Protein AF-A0AAJ4K7K8-F1 (afdb_monomer_lite)

Secondary structure (DSSP, 8-state):
--HHHHHHHHTT--HHHHHHHHHHTGGGGGGGHHHHHHHHHHHHHHHHHHHHHHHHHHHHHHHHHHHHHHHHHHHHTTTTTS------HHHHHHHHHHHHHHHT-TTTSSHHHHHHHHHHHHHHHHHHHHHHHHHHHH-SSHHHHHHHHHHHHHHHHHHHHHHTT---

pLDDT: mean 74.61, std 12.9, range [37.56, 94.56]

Foldseek 3Di:
DDPLVVVCVVVVHDSVLSVLCVVPPQVVCPPCSVVVSVVVRVVVVVLVVVLVVVVVVVVVVLVVVLVCCLVCCQVDPQVPPVVHDRDDPVVSVVVSVVVSCVSPPCVVPDVVSQLVSLLVVLVVLQVQLVVLCVQLVVDPDPVSNVSSNVSSVVSNVVSVCSNVVNRD

Radius of gyration: 24.12 Å; chains: 1; bounding box: 63×20×65 Å

Structure (mmCIF, N/CA/C/O backbone):
data_AF-A0AAJ4K7K8-F1
#
_entry.id   AF-A0AAJ4K7K8-F1
#
loop_
_atom_site.group_PDB
_atom_site.id
_atom_site.type_symbol
_atom_site.label_atom_id
_atom_site.label_alt_id
_atom_site.label_comp_id
_atom_site.label_asym_id
_atom_site.label_entity_id
_atom_site.label_seq_id
_atom_site.pdbx_PDB_ins_code
_atom_site.Cartn_x
_atom_site.Cartn_y
_atom_site.Cartn_z
_atom_site.occupancy
_atom_site.B_iso_or_equiv
_atom_site.auth_seq_id
_atom_site.auth_comp_id
_atom_site.auth_asym_id
_atom_site.auth_atom_id
_atom_site.pdbx_PDB_model_num
ATOM 1 N N . MET A 1 1 ? 24.169 -8.322 13.294 1.00 62.44 1 MET A N 1
ATOM 2 C CA . MET A 1 1 ? 23.458 -7.419 12.377 1.00 62.44 1 MET A CA 1
ATOM 3 C C . MET A 1 1 ? 23.794 -7.870 10.975 1.00 62.44 1 MET A C 1
ATOM 5 O O . MET A 1 1 ? 24.979 -8.006 10.681 1.00 62.44 1 MET A O 1
ATOM 9 N N . ASN A 1 2 ? 22.790 -8.240 10.187 1.00 89.12 2 ASN A N 1
ATOM 10 C CA . A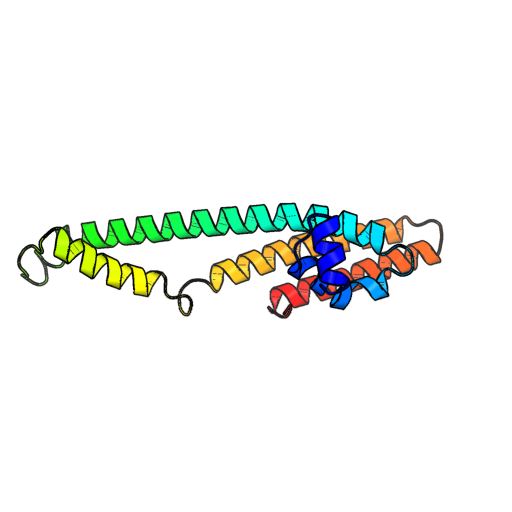SN A 1 2 ? 22.990 -8.644 8.800 1.00 89.12 2 ASN A CA 1
ATOM 11 C C . ASN A 1 2 ? 23.190 -7.403 7.902 1.00 89.12 2 ASN A C 1
ATOM 13 O O . ASN A 1 2 ? 22.979 -6.267 8.328 1.00 89.12 2 ASN A O 1
ATOM 17 N N . GLU A 1 3 ? 23.629 -7.617 6.663 1.00 92.25 3 GLU A N 1
ATOM 18 C CA . GLU A 1 3 ? 23.965 -6.534 5.728 1.00 92.25 3 GLU A CA 1
ATOM 19 C C . GLU A 1 3 ? 22.755 -5.637 5.394 1.00 92.25 3 GLU A C 1
ATOM 21 O O . GLU A 1 3 ? 22.898 -4.420 5.291 1.00 92.25 3 GLU A O 1
ATOM 26 N N . ARG A 1 4 ? 21.544 -6.211 5.323 1.00 94.31 4 ARG A N 1
ATOM 27 C CA . ARG A 1 4 ? 20.289 -5.472 5.095 1.00 94.31 4 ARG A CA 1
ATOM 28 C C . ARG A 1 4 ? 19.893 -4.619 6.304 1.00 94.31 4 ARG A C 1
ATOM 30 O O . ARG A 1 4 ? 19.490 -3.475 6.137 1.00 94.31 4 ARG A O 1
ATOM 37 N N . GLU A 1 5 ? 20.055 -5.136 7.520 1.00 94.44 5 GLU A N 1
ATOM 38 C CA . GLU A 1 5 ? 19.817 -4.411 8.776 1.00 94.44 5 GLU A CA 1
ATOM 39 C C . GLU A 1 5 ? 20.786 -3.238 8.949 1.00 94.44 5 GLU A C 1
ATOM 41 O O . GLU A 1 5 ? 20.386 -2.165 9.400 1.00 94.44 5 GLU A O 1
ATOM 46 N N . GLN A 1 6 ? 22.054 -3.426 8.574 1.00 94.50 6 GLN A N 1
ATOM 47 C CA . GLN A 1 6 ? 23.052 -2.357 8.580 1.00 94.50 6 GLN A CA 1
ATOM 48 C C . GLN A 1 6 ? 22.708 -1.278 7.555 1.00 94.50 6 GLN A C 1
ATOM 50 O O . GLN A 1 6 ? 22.668 -0.103 7.911 1.00 94.50 6 GLN A O 1
ATOM 55 N N . LEU A 1 7 ? 22.357 -1.670 6.328 1.00 94.00 7 LEU A N 1
ATOM 56 C CA . LEU A 1 7 ? 21.920 -0.737 5.294 1.00 94.00 7 LEU A CA 1
ATOM 57 C C . LEU A 1 7 ? 20.688 0.066 5.730 1.00 94.00 7 LEU A C 1
ATOM 59 O O . LEU A 1 7 ? 20.671 1.287 5.578 1.00 94.00 7 LEU A O 1
ATOM 63 N N . ALA A 1 8 ? 19.683 -0.610 6.293 1.00 94.56 8 A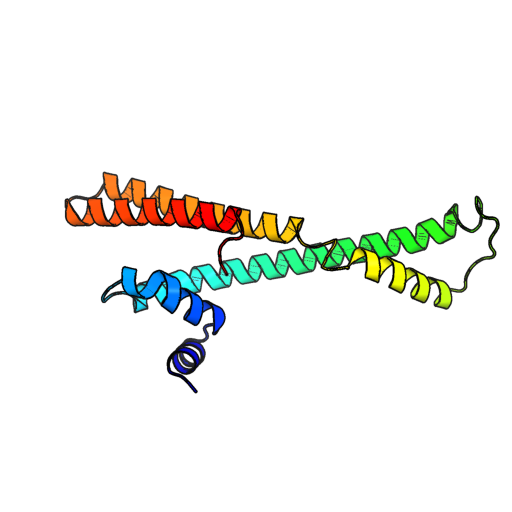LA A N 1
ATOM 64 C CA . ALA A 1 8 ? 18.477 0.023 6.809 1.00 94.56 8 ALA A CA 1
ATOM 65 C C . ALA A 1 8 ? 18.827 1.082 7.861 1.00 94.56 8 ALA A C 1
ATOM 67 O O . ALA A 1 8 ? 18.436 2.243 7.744 1.00 94.56 8 ALA A O 1
ATOM 68 N N . LYS A 1 9 ? 19.650 0.703 8.843 1.00 94.56 9 LYS A N 1
ATOM 69 C CA . LYS A 1 9 ? 20.081 1.595 9.917 1.00 94.56 9 LYS A CA 1
ATOM 70 C C . LYS A 1 9 ? 20.870 2.799 9.401 1.00 94.56 9 LYS A C 1
ATOM 72 O O . LYS A 1 9 ? 20.575 3.922 9.799 1.00 94.56 9 LYS A O 1
ATOM 77 N N . ASP A 1 10 ? 21.844 2.577 8.523 1.00 94.38 10 ASP A N 1
ATOM 78 C CA . ASP A 1 10 ? 22.748 3.629 8.044 1.00 94.38 10 ASP A CA 1
ATOM 79 C C . ASP A 1 10 ? 22.033 4.658 7.164 1.00 94.38 10 ASP A C 1
ATOM 81 O O . ASP A 1 10 ? 22.423 5.823 7.130 1.00 94.38 10 ASP A O 1
ATOM 85 N N . ASN A 1 11 ? 20.960 4.242 6.487 1.00 90.69 11 ASN A N 1
ATOM 86 C CA . ASN A 1 11 ? 20.204 5.094 5.573 1.00 90.69 11 ASN A CA 1
ATOM 87 C C . ASN A 1 11 ? 18.848 5.543 6.142 1.00 90.69 11 ASN A C 1
ATOM 89 O O . ASN A 1 11 ? 18.059 6.164 5.429 1.00 90.69 11 ASN A O 1
ATOM 93 N N . GLY A 1 12 ? 18.563 5.237 7.414 1.00 92.50 12 GLY A N 1
ATOM 94 C CA . GLY A 1 12 ? 17.292 5.571 8.061 1.00 92.50 12 GLY A CA 1
ATOM 95 C C . GLY A 1 12 ? 16.076 4.937 7.379 1.00 92.50 12 GLY A C 1
ATOM 96 O O . GLY A 1 12 ? 15.002 5.533 7.382 1.00 92.50 12 GLY A O 1
ATOM 97 N N . MET A 1 13 ? 16.256 3.769 6.760 1.00 91.75 13 MET A N 1
ATOM 98 C CA . MET A 1 13 ? 15.206 3.010 6.083 1.00 91.75 13 MET A CA 1
ATOM 99 C C . MET A 1 13 ? 14.598 1.965 7.021 1.00 91.75 13 MET A C 1
ATOM 101 O O . MET A 1 13 ? 15.264 1.470 7.933 1.00 91.75 13 MET A O 1
ATOM 105 N N . THR A 1 14 ? 13.342 1.583 6.786 1.00 90.94 14 THR A N 1
ATOM 106 C CA . THR A 1 14 ? 12.747 0.440 7.491 1.00 90.94 14 THR A CA 1
ATOM 107 C C . THR A 1 14 ? 13.310 -0.872 6.950 1.00 90.94 14 THR A C 1
ATOM 109 O O . THR A 1 14 ? 13.611 -1.004 5.760 1.00 90.94 14 THR A O 1
ATOM 112 N N . ILE A 1 15 ? 13.442 -1.874 7.823 1.00 92.50 15 ILE A N 1
ATOM 113 C CA . ILE A 1 15 ? 13.921 -3.202 7.414 1.00 92.50 15 ILE A CA 1
ATOM 114 C C . ILE A 1 15 ? 12.951 -3.886 6.439 1.00 92.50 15 ILE A C 1
ATOM 116 O O . ILE A 1 15 ? 13.390 -4.611 5.551 1.00 92.50 15 ILE A O 1
ATOM 120 N N . GLU A 1 16 ? 11.651 -3.597 6.548 1.00 88.56 16 GLU A N 1
ATOM 121 C CA . GLU A 1 16 ? 10.622 -4.063 5.612 1.00 88.56 16 GLU A CA 1
ATOM 122 C C . GLU A 1 16 ? 10.857 -3.536 4.198 1.00 88.56 16 GLU A C 1
ATOM 124 O O . GLU A 1 16 ? 10.898 -4.325 3.256 1.00 88.56 16 GLU A O 1
ATOM 129 N N . PHE A 1 17 ? 11.093 -2.228 4.044 1.00 87.12 17 PHE A N 1
ATOM 130 C CA . PHE A 1 17 ? 11.398 -1.646 2.739 1.00 87.12 17 PHE A CA 1
ATOM 131 C C . PHE A 1 17 ? 12.666 -2.256 2.135 1.00 87.12 17 PHE A C 1
ATOM 133 O O . PHE A 1 17 ? 12.685 -2.616 0.957 1.00 87.12 17 PHE A O 1
ATOM 140 N N . VAL A 1 18 ? 13.725 -2.396 2.941 1.00 93.56 18 VAL A N 1
ATOM 141 C CA . VAL A 1 18 ? 14.994 -2.962 2.468 1.00 93.56 18 VAL A CA 1
ATOM 142 C C . VAL A 1 18 ? 14.814 -4.414 2.032 1.00 93.56 18 VAL A C 1
ATOM 144 O O . VAL A 1 18 ? 15.287 -4.777 0.957 1.00 93.56 18 VAL A O 1
ATOM 147 N N . ASN A 1 19 ? 14.106 -5.236 2.807 1.00 92.56 19 ASN A N 1
ATOM 148 C CA . ASN A 1 19 ? 13.831 -6.618 2.419 1.00 92.56 19 ASN A CA 1
ATOM 149 C C . ASN A 1 19 ? 13.024 -6.680 1.124 1.00 92.56 19 ASN A C 1
ATOM 151 O O . ASN A 1 19 ? 13.485 -7.281 0.155 1.00 92.56 19 ASN A O 1
ATOM 155 N N . TRP A 1 20 ? 11.900 -5.965 1.062 1.00 90.56 20 TRP A N 1
ATOM 156 C CA . TRP A 1 20 ? 11.061 -5.921 -0.129 1.00 90.56 20 TRP A CA 1
ATOM 157 C C . TRP A 1 20 ? 11.844 -5.486 -1.373 1.00 90.56 20 TRP A C 1
ATOM 159 O O . TRP A 1 20 ? 11.749 -6.134 -2.416 1.00 90.56 20 TRP A O 1
ATOM 169 N N . PHE A 1 21 ? 12.658 -4.428 -1.277 1.00 87.75 21 PHE A N 1
ATOM 170 C CA . PHE A 1 21 ? 13.444 -3.943 -2.410 1.00 87.75 21 PHE A CA 1
ATOM 171 C C . PHE A 1 21 ? 14.453 -4.992 -2.878 1.00 87.75 21 PHE A C 1
ATOM 173 O O . PHE A 1 21 ? 14.593 -5.220 -4.081 1.00 87.75 21 PHE A O 1
ATOM 180 N N . PHE A 1 22 ? 15.164 -5.631 -1.947 1.00 91.94 22 PHE A N 1
ATOM 181 C CA . PHE A 1 22 ? 16.143 -6.656 -2.291 1.00 91.94 22 PHE A CA 1
ATOM 182 C C . PHE A 1 22 ? 15.498 -7.895 -2.910 1.00 91.94 22 PHE A C 1
ATOM 184 O O . PHE A 1 22 ? 16.063 -8.438 -3.854 1.00 91.94 22 PHE A O 1
ATOM 191 N N . ASP A 1 23 ? 14.333 -8.301 -2.414 1.00 89.56 23 ASP A N 1
ATOM 192 C CA . ASP A 1 23 ? 13.668 -9.526 -2.854 1.00 89.56 23 ASP A CA 1
ATOM 193 C C . ASP A 1 23 ? 12.896 -9.326 -4.171 1.00 89.56 23 ASP A C 1
ATOM 195 O O . ASP A 1 23 ? 12.763 -10.266 -4.948 1.00 89.56 23 ASP A O 1
ATOM 199 N N . ASN A 1 24 ? 12.442 -8.099 -4.470 1.00 81.38 24 ASN A N 1
ATOM 200 C CA . ASN A 1 24 ? 11.539 -7.841 -5.601 1.00 81.38 24 ASN A CA 1
ATOM 201 C C . ASN A 1 24 ? 12.089 -6.910 -6.690 1.00 81.38 24 ASN A C 1
ATOM 203 O O . ASN A 1 24 ? 11.573 -6.916 -7.807 1.00 81.38 24 ASN A O 1
ATOM 207 N N . LYS A 1 25 ? 13.063 -6.041 -6.390 1.00 80.31 25 LYS A N 1
ATOM 208 C CA . LYS A 1 25 ? 13.448 -4.939 -7.299 1.00 80.31 25 LYS A CA 1
ATOM 209 C C . LYS A 1 25 ? 14.933 -4.871 -7.608 1.00 80.31 25 LYS A C 1
ATOM 211 O O . LYS A 1 25 ? 15.297 -4.503 -8.725 1.00 80.31 25 LYS A O 1
ATOM 216 N N . LYS A 1 26 ? 15.793 -5.222 -6.653 1.00 86.06 26 LYS A N 1
ATOM 217 C CA . LYS A 1 26 ? 17.237 -4.995 -6.745 1.00 86.06 26 LYS A CA 1
ATOM 218 C C . LYS A 1 26 ? 17.857 -5.594 -8.008 1.00 86.06 26 LYS A C 1
ATOM 220 O O . LYS A 1 26 ? 18.600 -4.893 -8.693 1.00 86.06 26 LYS A O 1
ATOM 225 N N . ASP A 1 27 ? 17.551 -6.849 -8.326 1.00 86.00 27 ASP A N 1
ATOM 226 C CA . ASP A 1 27 ? 18.175 -7.544 -9.459 1.00 86.00 27 ASP A CA 1
ATOM 227 C C . ASP A 1 27 ? 17.741 -6.963 -10.814 1.00 86.00 27 ASP A C 1
ATOM 229 O O . ASP A 1 27 ? 18.539 -6.910 -11.748 1.00 86.00 27 ASP A O 1
ATOM 233 N N . GLY A 1 28 ? 16.526 -6.408 -10.897 1.00 77.94 28 GLY A N 1
ATOM 234 C CA . GLY A 1 28 ? 16.035 -5.698 -12.082 1.00 77.94 28 GLY A CA 1
ATOM 235 C C . GLY A 1 28 ? 16.646 -4.306 -12.281 1.00 77.94 28 GLY A C 1
ATOM 236 O O . GLY A 1 28 ? 16.572 -3.755 -13.375 1.00 77.94 28 GLY A O 1
ATOM 237 N N . CYS A 1 29 ? 17.275 -3.730 -11.252 1.00 74.88 29 CYS A N 1
ATOM 238 C CA . CYS A 1 29 ? 17.856 -2.386 -11.317 1.00 74.88 29 CYS A CA 1
ATOM 239 C C . CYS A 1 29 ? 19.323 -2.367 -11.787 1.00 74.88 29 CYS A C 1
ATOM 241 O O . CYS A 1 29 ? 19.885 -1.293 -12.016 1.00 74.88 29 CYS A O 1
ATOM 243 N N . GLY A 1 30 ? 19.973 -3.531 -11.899 1.00 81.12 30 GLY A N 1
ATOM 244 C CA . GLY A 1 30 ? 21.376 -3.637 -12.299 1.00 81.12 30 GLY A CA 1
ATOM 245 C C . GLY A 1 30 ? 22.317 -2.785 -11.434 1.00 81.12 30 GLY A C 1
ATOM 246 O O . GLY A 1 30 ? 22.136 -2.640 -10.225 1.00 81.12 30 GLY A O 1
ATOM 247 N N . ASN A 1 31 ? 23.332 -2.179 -12.052 1.00 86.75 31 ASN A N 1
ATOM 248 C CA . ASN A 1 31 ? 24.369 -1.425 -11.333 1.00 86.75 31 ASN A CA 1
ATOM 249 C C . ASN A 1 31 ? 23.887 -0.101 -10.715 1.00 86.75 31 ASN A C 1
ATOM 251 O O . ASN A 1 31 ? 24.632 0.503 -9.951 1.00 86.75 31 ASN A O 1
ATOM 255 N N . VAL A 1 32 ? 22.672 0.358 -11.022 1.00 79.94 32 VAL A N 1
ATOM 256 C CA . VAL A 1 32 ? 22.117 1.631 -10.524 1.00 79.94 32 VAL A CA 1
ATOM 257 C C . VAL A 1 32 ? 21.099 1.441 -9.395 1.00 79.94 32 VAL A C 1
ATOM 259 O O . VAL A 1 32 ? 20.396 2.381 -9.020 1.00 79.94 32 VAL A O 1
ATOM 262 N N . TRP A 1 33 ? 21.031 0.237 -8.819 1.00 84.75 33 TRP A N 1
ATOM 263 C CA . TRP A 1 33 ? 20.044 -0.133 -7.802 1.00 84.75 33 TRP A CA 1
ATOM 264 C C . TRP A 1 33 ? 20.026 0.788 -6.577 1.00 84.75 33 TRP A C 1
ATOM 266 O O . TRP A 1 33 ? 18.956 1.026 -6.032 1.00 84.75 33 TRP A O 1
ATOM 276 N N . PHE A 1 34 ? 21.162 1.358 -6.167 1.00 86.06 34 PHE A N 1
ATOM 277 C CA . PHE A 1 34 ? 21.230 2.265 -5.015 1.00 86.06 34 PHE A CA 1
ATOM 278 C C . PHE A 1 34 ? 20.513 3.602 -5.272 1.00 86.06 34 PHE A C 1
ATOM 280 O O . PHE A 1 34 ? 19.845 4.120 -4.380 1.00 86.06 34 PHE A O 1
ATOM 287 N N . MET A 1 35 ?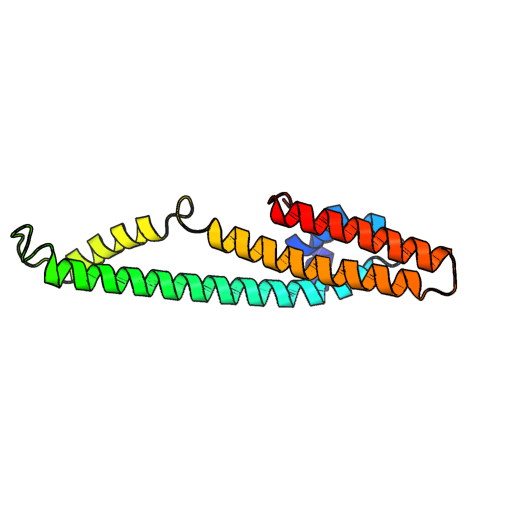 20.589 4.143 -6.496 1.00 79.56 35 MET A N 1
ATOM 288 C CA . MET A 1 35 ? 19.845 5.356 -6.869 1.00 79.56 35 MET A CA 1
ATOM 289 C C . MET A 1 35 ? 18.348 5.068 -6.941 1.00 79.56 35 MET A C 1
ATOM 291 O O . MET A 1 35 ? 17.542 5.866 -6.468 1.00 79.56 35 MET A O 1
ATOM 295 N N . MET A 1 36 ? 17.983 3.907 -7.494 1.00 80.31 36 MET A N 1
ATOM 296 C CA . MET A 1 36 ? 16.587 3.483 -7.558 1.00 80.31 36 MET A CA 1
ATOM 297 C C . MET A 1 36 ? 16.010 3.257 -6.157 1.00 80.31 36 MET A C 1
ATOM 299 O O . MET A 1 36 ? 14.928 3.747 -5.855 1.00 80.31 36 MET A O 1
ATOM 303 N N . MET A 1 37 ? 16.757 2.597 -5.271 1.00 86.19 37 MET A N 1
ATOM 304 C CA . MET A 1 37 ? 16.371 2.408 -3.875 1.00 86.19 37 MET A CA 1
ATOM 305 C C . MET A 1 37 ? 16.119 3.745 -3.176 1.00 86.19 37 MET A C 1
ATOM 307 O O . MET A 1 37 ? 15.087 3.899 -2.531 1.00 86.19 37 MET A O 1
ATOM 311 N N . ALA A 1 38 ? 17.018 4.722 -3.324 1.00 82.38 38 ALA A N 1
ATOM 312 C CA . ALA A 1 38 ? 16.846 6.038 -2.713 1.00 82.38 38 ALA A CA 1
ATOM 313 C C . ALA A 1 38 ? 15.577 6.748 -3.218 1.00 82.38 38 ALA A C 1
ATOM 315 O O . ALA A 1 38 ? 14.805 7.272 -2.419 1.00 82.38 38 ALA A O 1
ATOM 316 N N . ALA A 1 39 ? 15.314 6.714 -4.528 1.00 76.44 39 ALA A N 1
ATOM 317 C CA . ALA A 1 39 ? 14.107 7.305 -5.103 1.00 76.44 39 ALA A CA 1
ATOM 318 C C . ALA A 1 39 ? 12.824 6.607 -4.616 1.00 76.44 39 ALA A C 1
ATOM 320 O O . ALA A 1 39 ? 11.856 7.266 -4.234 1.00 76.44 39 ALA A O 1
ATOM 321 N N . MET A 1 40 ? 12.822 5.272 -4.587 1.00 82.50 40 MET A N 1
ATOM 322 C CA . MET A 1 40 ? 11.681 4.490 -4.106 1.00 82.50 40 MET A CA 1
ATOM 323 C C . MET A 1 40 ? 11.448 4.683 -2.605 1.00 82.50 40 MET A C 1
ATOM 325 O O . MET A 1 40 ? 10.298 4.701 -2.174 1.00 82.50 40 MET A O 1
ATOM 329 N N . TRP A 1 41 ? 12.507 4.896 -1.823 1.00 87.69 41 TRP A N 1
ATOM 330 C CA . TRP A 1 41 ? 12.412 5.200 -0.398 1.00 87.69 41 TRP A CA 1
ATOM 331 C C . TRP A 1 41 ? 11.707 6.535 -0.125 1.00 87.69 41 TRP A C 1
ATOM 333 O O . TRP A 1 41 ? 10.864 6.621 0.767 1.00 87.69 41 TRP A O 1
ATOM 343 N N . GLU A 1 42 ? 11.986 7.576 -0.917 1.00 81.75 42 GLU A N 1
ATOM 344 C CA . GLU A 1 42 ? 11.263 8.851 -0.807 1.00 81.75 42 GLU A CA 1
ATOM 345 C C . GLU A 1 42 ? 9.757 8.675 -1.053 1.00 81.75 42 GLU A C 1
ATOM 347 O O . GLU A 1 42 ? 8.938 9.207 -0.300 1.00 81.75 42 GLU A O 1
ATOM 352 N N . GLY A 1 43 ? 9.384 7.866 -2.051 1.00 74.44 43 GLY A N 1
ATOM 353 C CA . GLY A 1 43 ? 7.987 7.503 -2.301 1.00 74.44 43 GLY A CA 1
ATOM 354 C C . GLY A 1 43 ? 7.369 6.674 -1.169 1.00 74.44 43 GLY A C 1
ATOM 355 O O . GLY A 1 43 ? 6.239 6.941 -0.752 1.00 74.44 43 GLY A O 1
ATOM 356 N N . TRP A 1 44 ? 8.124 5.713 -0.633 1.00 79.88 44 TRP A N 1
ATOM 357 C CA . TRP A 1 44 ? 7.699 4.834 0.457 1.00 79.88 44 TRP A CA 1
ATOM 358 C C . TRP A 1 44 ? 7.305 5.621 1.712 1.00 79.88 44 TRP A C 1
ATOM 360 O O . TRP A 1 44 ? 6.206 5.433 2.231 1.00 79.88 44 TRP A O 1
ATOM 370 N N . LYS A 1 45 ? 8.144 6.572 2.146 1.00 79.19 45 LYS A N 1
ATOM 371 C CA . LYS A 1 45 ? 7.881 7.415 3.329 1.00 79.19 45 LYS A CA 1
ATOM 372 C C . LYS A 1 45 ? 6.575 8.199 3.219 1.00 79.19 45 LYS A C 1
ATOM 374 O O . LYS A 1 45 ? 5.798 8.270 4.171 1.00 79.19 45 LYS A O 1
ATOM 379 N N . VAL A 1 46 ? 6.326 8.806 2.055 1.00 72.44 46 VAL A N 1
ATOM 380 C CA . VAL A 1 46 ? 5.109 9.601 1.824 1.00 72.44 46 VAL A CA 1
ATOM 381 C C . VAL A 1 46 ? 3.869 8.712 1.874 1.00 72.44 46 VAL A C 1
ATOM 383 O O . VAL A 1 46 ? 2.839 9.121 2.414 1.00 72.44 46 VAL A O 1
ATOM 386 N N . GLN A 1 47 ? 3.959 7.500 1.328 1.00 69.44 47 GLN A N 1
ATOM 387 C CA . GLN A 1 47 ? 2.850 6.556 1.338 1.00 69.44 47 GLN A CA 1
ATOM 388 C C . GLN A 1 47 ? 2.565 6.028 2.747 1.00 69.44 47 GLN A C 1
ATOM 390 O O . GLN A 1 47 ? 1.402 5.979 3.146 1.00 69.44 47 GLN A O 1
ATOM 395 N N . GLU A 1 48 ? 3.597 5.680 3.514 1.00 70.56 48 GLU A N 1
ATOM 396 C CA . GLU A 1 48 ? 3.459 5.202 4.893 1.00 70.56 48 GLU A CA 1
ATOM 397 C C . GLU A 1 48 ? 2.799 6.259 5.787 1.00 70.56 48 GLU A C 1
ATOM 399 O O . GLU A 1 48 ? 1.833 5.959 6.488 1.00 70.56 48 GLU A O 1
ATOM 404 N N . ALA A 1 49 ? 3.222 7.523 5.677 1.00 69.19 49 ALA A N 1
ATOM 405 C CA . ALA A 1 49 ? 2.624 8.627 6.426 1.00 69.19 49 ALA A CA 1
ATOM 406 C C . ALA A 1 49 ? 1.125 8.803 6.121 1.00 69.19 49 ALA A C 1
ATOM 408 O O . ALA A 1 49 ? 0.326 9.041 7.027 1.00 69.19 49 ALA A O 1
ATOM 409 N N . LYS A 1 50 ? 0.722 8.648 4.853 1.00 70.06 50 LYS A N 1
ATOM 410 C CA . LYS A 1 50 ? -0.693 8.706 4.452 1.00 70.06 50 LYS A CA 1
ATOM 411 C C . LYS A 1 50 ? -1.488 7.499 4.949 1.00 70.06 50 LYS A C 1
ATOM 413 O O . LYS A 1 50 ? -2.619 7.677 5.393 1.00 70.06 50 LYS A O 1
ATOM 418 N N . CYS A 1 51 ? -0.907 6.297 4.916 1.00 69.00 51 CYS A N 1
ATOM 419 C CA . CYS A 1 51 ? -1.537 5.100 5.479 1.00 69.00 51 CYS A CA 1
ATOM 420 C C . CYS A 1 51 ? -1.753 5.258 6.991 1.00 69.00 51 CYS A C 1
ATOM 422 O O . CYS A 1 51 ? -2.836 4.964 7.487 1.00 69.00 51 CYS A O 1
ATOM 424 N N . ALA A 1 52 ? -0.754 5.783 7.707 1.00 67.50 52 ALA A N 1
ATOM 425 C CA . ALA A 1 52 ? -0.838 6.043 9.140 1.00 67.50 52 ALA A CA 1
ATOM 426 C C . ALA A 1 52 ? -1.905 7.098 9.477 1.00 67.50 52 ALA A C 1
ATOM 428 O O . ALA A 1 52 ? -2.682 6.906 10.411 1.00 67.50 52 ALA A O 1
ATOM 429 N N . ALA A 1 53 ? -1.989 8.182 8.695 1.00 68.56 53 ALA A N 1
ATOM 430 C CA . ALA A 1 53 ? -3.029 9.198 8.858 1.00 68.56 53 ALA A CA 1
ATOM 431 C C . ALA A 1 53 ? -4.435 8.619 8.634 1.00 68.56 53 ALA A C 1
ATOM 433 O O . ALA A 1 53 ? -5.322 8.830 9.458 1.00 68.56 53 ALA A O 1
ATOM 434 N N . LEU A 1 54 ? -4.624 7.826 7.573 1.00 72.81 54 LEU A N 1
ATOM 435 C CA . LEU A 1 54 ? -5.905 7.176 7.293 1.00 72.81 54 LEU A CA 1
ATOM 436 C C . LEU A 1 54 ? -6.287 6.166 8.385 1.00 72.81 54 LEU A C 1
ATOM 438 O O . LEU A 1 54 ? -7.435 6.143 8.821 1.00 72.81 54 LEU A O 1
ATOM 442 N N . ALA A 1 55 ? -5.338 5.359 8.866 1.00 69.75 55 ALA A N 1
ATOM 443 C CA . ALA A 1 55 ? -5.575 4.424 9.964 1.00 69.75 55 ALA A CA 1
ATOM 444 C C . ALA A 1 55 ? -5.990 5.153 11.256 1.00 69.75 55 ALA A C 1
ATOM 446 O O . ALA A 1 55 ? -6.906 4.710 11.953 1.00 69.75 55 ALA A O 1
ATOM 447 N N . ALA A 1 56 ? -5.367 6.300 11.546 1.00 68.50 56 ALA A N 1
ATOM 448 C CA . ALA A 1 56 ? -5.738 7.143 12.678 1.00 68.50 56 ALA A CA 1
ATOM 449 C C . ALA A 1 56 ? -7.156 7.726 12.525 1.00 68.50 56 ALA A C 1
ATOM 451 O O . ALA A 1 56 ? -7.933 7.690 13.480 1.00 68.50 56 ALA A O 1
ATOM 452 N N . GLU A 1 57 ? -7.524 8.209 11.334 1.00 71.50 57 GLU A N 1
ATOM 453 C CA . GLU A 1 57 ? -8.878 8.707 11.054 1.00 71.50 57 GLU A CA 1
ATOM 454 C C . GLU A 1 57 ? -9.936 7.603 11.167 1.00 71.50 57 GLU A C 1
ATOM 456 O O . GLU A 1 57 ? -10.972 7.806 11.803 1.00 71.50 57 GLU A O 1
ATOM 461 N N . VAL A 1 58 ? -9.668 6.411 10.626 1.00 74.38 58 VAL A N 1
ATOM 462 C CA . VAL A 1 58 ? -10.567 5.254 10.746 1.00 74.38 58 VAL A CA 1
ATOM 463 C C . VAL A 1 58 ? -10.779 4.881 12.212 1.00 74.38 58 VAL A C 1
ATOM 465 O O . VAL A 1 58 ? -11.921 4.641 12.612 1.00 74.38 58 VAL A O 1
ATOM 468 N N . GLN A 1 59 ? -9.728 4.898 13.042 1.00 68.44 59 GLN A N 1
ATOM 469 C CA . GLN A 1 59 ? -9.902 4.649 14.473 1.00 68.44 59 GLN A CA 1
ATOM 470 C C . GLN A 1 59 ? -10.654 5.754 15.204 1.00 68.44 59 GLN A C 1
ATOM 472 O O . GLN A 1 59 ? -11.466 5.451 16.080 1.00 68.44 59 GLN A O 1
ATOM 477 N N . ALA A 1 60 ? -10.462 7.016 14.826 1.00 69.62 60 ALA A N 1
ATOM 478 C CA . ALA A 1 60 ? -11.243 8.113 15.383 1.00 69.62 60 ALA A CA 1
ATOM 479 C C . ALA A 1 60 ? -12.743 7.962 15.064 1.00 69.62 60 ALA A C 1
ATOM 481 O O . ALA A 1 60 ? -13.584 8.155 15.945 1.00 69.62 60 ALA A O 1
ATOM 482 N N . VAL A 1 61 ? -13.085 7.564 13.833 1.00 74.06 61 VAL A N 1
ATOM 483 C CA . VAL A 1 61 ? -14.475 7.311 13.418 1.00 74.06 61 VAL A CA 1
ATOM 484 C C . VAL A 1 61 ? -15.068 6.123 14.173 1.00 74.06 61 VAL A C 1
ATOM 486 O O . VAL A 1 61 ? -16.159 6.245 14.727 1.00 74.06 61 VAL A O 1
ATOM 489 N N . ARG A 1 62 ? -14.347 4.998 14.263 1.00 70.88 62 ARG A N 1
ATOM 490 C CA . ARG A 1 62 ? -14.796 3.809 15.012 1.00 70.88 62 ARG A CA 1
ATOM 491 C C . ARG A 1 62 ? -15.052 4.133 16.481 1.00 70.88 62 ARG A C 1
ATOM 493 O O . ARG A 1 62 ? -16.111 3.793 17.008 1.00 70.88 62 ARG A O 1
ATOM 500 N N . TRP A 1 63 ? -14.136 4.866 17.111 1.00 66.25 63 TRP A N 1
ATOM 501 C CA . TRP A 1 63 ? -14.306 5.347 18.479 1.00 66.25 63 TRP A CA 1
ATOM 502 C C . TRP A 1 63 ? -15.568 6.205 18.628 1.00 66.25 63 TRP A C 1
ATOM 504 O O . TRP A 1 63 ? -16.385 5.962 19.516 1.00 66.25 63 TRP A O 1
ATOM 514 N N . ALA A 1 64 ? -15.768 7.182 17.740 1.00 67.88 64 ALA A N 1
ATOM 515 C CA . ALA A 1 64 ? -16.948 8.042 17.765 1.00 67.88 64 ALA A CA 1
ATOM 516 C C . ALA A 1 64 ? -18.256 7.246 17.590 1.00 67.88 64 ALA A C 1
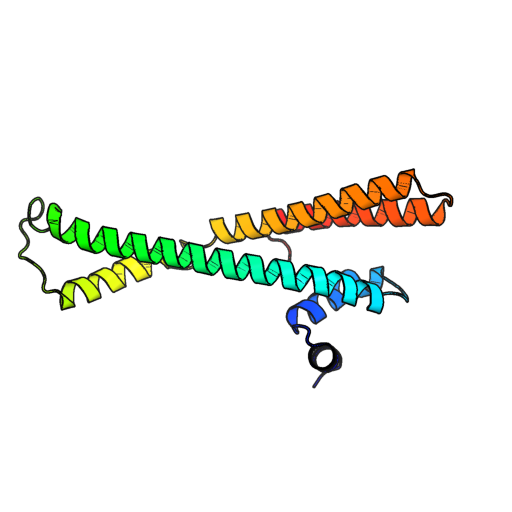ATOM 518 O O . ALA A 1 64 ? -19.224 7.498 18.310 1.00 67.88 64 ALA A O 1
ATOM 519 N N . CYS A 1 65 ? -18.282 6.254 16.696 1.00 67.44 65 CYS A N 1
ATOM 520 C CA . CYS A 1 65 ? -19.426 5.362 16.509 1.00 67.44 65 CYS A CA 1
ATOM 521 C C . CYS A 1 65 ? -19.747 4.552 17.774 1.00 67.44 65 CYS A C 1
ATOM 523 O O . CYS A 1 65 ? -20.910 4.517 18.179 1.00 67.44 65 CYS A O 1
ATOM 525 N N . GLY A 1 66 ? -18.740 3.979 18.443 1.00 66.31 66 GLY A N 1
ATOM 526 C CA . GLY A 1 66 ? -18.931 3.269 19.714 1.00 66.31 66 GLY A CA 1
ATOM 527 C C . GLY A 1 66 ? -19.524 4.168 20.804 1.00 66.31 66 GLY A C 1
ATOM 528 O O . GLY A 1 66 ? -20.451 3.776 21.512 1.00 66.31 66 GLY A O 1
ATOM 529 N N . GLN A 1 67 ? -19.073 5.424 20.881 1.00 65.94 67 GLN A N 1
ATOM 530 C CA . GLN A 1 67 ? -19.614 6.417 21.817 1.00 65.94 67 GLN A CA 1
ATOM 531 C C . GLN A 1 67 ? -21.085 6.765 21.539 1.00 65.94 67 GLN A C 1
ATOM 533 O O . GLN A 1 67 ? -21.878 6.903 22.474 1.00 65.94 67 GLN A O 1
ATOM 538 N N . VAL A 1 68 ? -21.468 6.895 20.264 1.00 65.62 68 VAL A N 1
ATOM 539 C CA . VAL A 1 68 ? -22.864 7.134 19.860 1.00 65.62 68 VAL A CA 1
ATOM 540 C C . VAL A 1 68 ? -23.740 5.925 20.180 1.00 65.62 68 VAL A C 1
ATOM 542 O O . VAL A 1 68 ? -24.826 6.108 20.731 1.00 65.62 68 VAL A O 1
ATOM 545 N N . TYR A 1 69 ? -23.268 4.709 19.892 1.00 65.12 69 TYR A N 1
ATOM 546 C CA . TYR A 1 69 ? -23.992 3.479 20.207 1.00 65.12 69 TYR A CA 1
ATOM 547 C C . TYR A 1 69 ? -24.243 3.352 21.712 1.00 65.12 69 TYR A C 1
ATOM 549 O O . TYR A 1 69 ? -25.394 3.211 22.112 1.00 65.12 69 TYR A O 1
ATOM 557 N N . MET A 1 70 ? -23.214 3.524 22.552 1.00 61.75 70 MET A N 1
ATOM 558 C CA . MET A 1 70 ? -23.374 3.522 24.012 1.00 61.75 70 MET A CA 1
ATOM 559 C C . MET A 1 70 ? -24.430 4.532 24.471 1.00 61.75 70 MET A C 1
ATOM 561 O O . MET A 1 70 ? -25.375 4.179 25.171 1.00 61.75 70 MET A O 1
ATOM 565 N N . LYS A 1 71 ? -24.313 5.799 24.053 1.00 61.19 71 LYS A N 1
ATOM 566 C CA . LYS A 1 71 ? -25.245 6.849 24.490 1.00 61.19 71 LYS A CA 1
ATOM 567 C C . LYS A 1 71 ? -26.674 6.611 23.996 1.00 61.19 71 LYS A C 1
ATOM 569 O O . LYS A 1 71 ? -27.609 6.847 24.757 1.00 61.19 71 LYS A O 1
ATOM 574 N N . GLY A 1 72 ? -26.846 6.148 22.758 1.00 59.34 72 GLY A N 1
ATOM 575 C CA . GLY A 1 72 ? -28.151 5.884 22.147 1.00 59.34 72 GLY A CA 1
ATOM 576 C C . GLY A 1 72 ? -28.842 4.628 22.685 1.00 59.34 72 GLY A C 1
ATOM 577 O O . GLY A 1 72 ? -30.032 4.678 22.995 1.00 59.34 72 GLY A O 1
ATOM 578 N N . TYR A 1 73 ? -28.103 3.529 22.860 1.00 59.00 73 TYR A N 1
ATOM 579 C CA . TYR A 1 73 ? -28.620 2.269 23.411 1.00 59.00 73 TYR A CA 1
ATOM 580 C C . TYR A 1 73 ? -29.131 2.459 24.849 1.00 59.00 73 TYR A C 1
ATOM 582 O O . TYR A 1 73 ? -30.218 1.991 25.196 1.00 59.00 73 TYR A O 1
ATOM 590 N N . ASN A 1 74 ? -28.416 3.267 25.641 1.00 54.94 74 ASN A N 1
ATOM 591 C CA . ASN A 1 74 ? -28.812 3.639 27.002 1.00 54.94 74 ASN A CA 1
ATOM 592 C C . ASN A 1 74 ? -30.025 4.566 27.055 1.00 54.94 74 ASN A C 1
ATOM 594 O O . ASN A 1 74 ? -30.847 4.452 27.962 1.00 54.94 74 ASN A O 1
ATOM 598 N N . HIS A 1 75 ? -30.158 5.486 26.098 1.00 53.81 75 HIS A N 1
ATOM 599 C CA . HIS A 1 75 ? -31.280 6.425 26.091 1.00 53.81 75 HIS A CA 1
ATOM 600 C C . HIS A 1 75 ? -32.589 5.816 25.570 1.00 53.81 75 HIS A C 1
ATOM 602 O O . HIS A 1 75 ? -33.647 6.280 25.983 1.00 53.81 75 HIS A O 1
ATOM 608 N N . GLY A 1 76 ? -32.542 4.829 24.662 1.00 52.44 76 GLY A N 1
ATOM 609 C CA . GLY A 1 76 ? -33.731 4.425 23.895 1.00 52.44 76 GLY A CA 1
ATOM 610 C C . GLY A 1 76 ? -34.067 2.932 23.817 1.00 52.44 76 GLY A C 1
ATOM 611 O O . GLY A 1 76 ? -35.213 2.614 23.501 1.00 52.44 76 GLY A O 1
ATOM 612 N N . HIS A 1 77 ? -33.143 2.003 24.085 1.00 49.53 77 HIS A N 1
ATOM 613 C CA . HIS A 1 77 ? -33.438 0.565 23.947 1.00 49.53 77 HIS A CA 1
ATOM 614 C C . HIS A 1 77 ? -33.698 -0.097 25.305 1.00 49.53 77 HIS A C 1
ATOM 616 O O . HIS A 1 77 ? -34.795 -0.607 25.531 1.00 49.53 77 HIS A O 1
ATOM 622 N N . LEU A 1 78 ? -32.763 0.050 26.253 1.00 53.41 78 LEU A N 1
ATOM 623 C CA . LEU A 1 78 ? -32.887 -0.528 27.598 1.00 53.41 78 LEU A CA 1
ATOM 624 C C . LEU A 1 78 ? -34.105 0.021 28.364 1.00 53.41 78 LEU A C 1
ATOM 626 O O . LEU A 1 78 ? -34.906 -0.753 28.873 1.00 53.41 78 LEU A O 1
ATOM 630 N N . ASN A 1 79 ? -34.299 1.345 28.375 1.00 49.81 79 ASN A N 1
ATOM 631 C CA . ASN A 1 79 ? -35.319 1.996 29.212 1.00 49.81 79 ASN A CA 1
ATOM 632 C C . ASN A 1 79 ? -36.740 2.012 28.614 1.00 49.81 79 ASN A C 1
ATOM 634 O O . ASN A 1 79 ? -37.706 2.242 29.338 1.00 49.81 79 ASN A O 1
ATOM 638 N N . THR A 1 80 ? -36.888 1.811 27.301 1.00 57.41 80 THR A N 1
ATOM 639 C CA . THR A 1 80 ? -38.183 1.970 26.606 1.00 57.41 80 THR A CA 1
ATOM 640 C C . THR A 1 80 ? -38.675 0.712 25.907 1.00 57.41 80 THR A C 1
ATOM 642 O O . THR A 1 80 ? -39.886 0.528 25.823 1.00 57.41 80 THR A O 1
ATOM 645 N N . VAL A 1 81 ? -37.777 -0.143 25.407 1.00 54.09 81 VAL A N 1
ATOM 646 C CA . VAL A 1 81 ? -38.152 -1.366 24.678 1.00 54.09 81 VAL A CA 1
ATOM 647 C C . VAL A 1 81 ? -38.003 -2.598 25.569 1.00 54.09 81 VAL A C 1
ATOM 649 O O . VAL A 1 81 ? -38.946 -3.380 25.661 1.00 54.09 81 VAL A O 1
ATOM 652 N N . ASP A 1 82 ? -36.881 -2.723 26.282 1.00 58.16 82 ASP A N 1
ATOM 653 C CA . ASP A 1 82 ? -36.584 -3.917 27.091 1.00 58.16 82 ASP A CA 1
ATOM 654 C C . ASP A 1 82 ? -36.993 -3.786 28.570 1.00 58.16 82 ASP A C 1
ATOM 656 O O . ASP A 1 82 ? -37.023 -4.780 29.294 1.00 58.16 82 ASP A O 1
ATOM 660 N N . GLY A 1 83 ? -37.333 -2.574 29.029 1.00 62.28 83 GLY A N 1
ATOM 661 C CA . GLY A 1 83 ? -37.762 -2.311 30.409 1.00 62.28 83 GLY A CA 1
ATOM 662 C C . GLY A 1 83 ? -36.679 -2.588 31.458 1.00 62.28 83 GLY A C 1
ATOM 663 O O . GLY A 1 83 ? -36.997 -2.926 32.596 1.00 62.28 83 GLY A O 1
ATOM 664 N N . LEU A 1 84 ? -35.412 -2.492 31.062 1.00 60.06 84 LEU A N 1
ATOM 665 C CA . LEU A 1 84 ? -34.255 -2.709 31.917 1.00 60.06 84 LEU A CA 1
ATOM 666 C C . LEU A 1 84 ? -33.881 -1.413 32.639 1.00 60.06 84 LEU A C 1
ATOM 668 O O . LEU A 1 84 ? -33.886 -0.338 32.040 1.00 60.06 84 LEU A O 1
ATOM 672 N N . ASP A 1 85 ? -33.539 -1.539 33.921 1.00 62.47 85 ASP A N 1
ATOM 673 C CA . ASP A 1 85 ? -33.123 -0.414 34.755 1.00 62.47 85 ASP A CA 1
ATOM 674 C C . ASP A 1 85 ? -31.856 0.266 34.213 1.00 62.47 85 ASP A C 1
ATOM 676 O O . ASP A 1 85 ? -31.011 -0.347 33.551 1.00 62.47 85 ASP A O 1
ATOM 680 N N . TYR A 1 86 ? -31.715 1.556 34.527 1.00 61.03 86 TYR A N 1
ATOM 681 C CA . TYR A 1 86 ? -30.583 2.372 34.102 1.00 61.03 86 TYR A CA 1
ATOM 682 C C . TYR A 1 86 ? -29.261 1.762 34.592 1.00 61.03 86 TYR A C 1
ATOM 684 O O . TYR A 1 86 ? -28.992 1.719 35.793 1.00 61.03 86 TYR A O 1
ATOM 692 N N . ALA A 1 87 ? -28.420 1.315 33.660 1.00 63.00 87 ALA A N 1
ATOM 693 C CA . ALA A 1 87 ? -27.083 0.834 33.983 1.00 63.00 87 ALA A CA 1
ATOM 694 C C . ALA A 1 87 ? -26.196 1.995 34.463 1.00 63.00 87 ALA A C 1
ATOM 696 O O . ALA A 1 87 ? -26.273 3.118 33.956 1.00 63.00 87 ALA A O 1
ATOM 697 N N . SER A 1 88 ? -25.350 1.731 35.459 1.00 70.12 88 SER A N 1
ATOM 698 C CA . SER A 1 88 ? -24.422 2.741 35.983 1.00 70.12 88 SER A CA 1
ATOM 699 C C . SER A 1 88 ? -23.391 3.163 34.927 1.00 70.12 88 SER A C 1
ATOM 701 O O . SER A 1 88 ? -23.071 2.388 34.030 1.00 70.12 88 SER A O 1
ATOM 703 N N . GLU A 1 89 ? -22.817 4.369 35.039 1.00 65.31 89 GLU A N 1
ATOM 704 C CA . GLU A 1 89 ? -21.762 4.848 34.119 1.00 65.31 89 GLU A CA 1
ATOM 705 C C . GLU A 1 89 ? -20.624 3.827 33.941 1.00 65.31 89 GLU A C 1
ATOM 707 O O . GLU A 1 89 ? -20.140 3.633 32.830 1.00 65.31 89 GLU A O 1
ATOM 712 N N . THR A 1 90 ? -20.249 3.126 35.013 1.00 70.25 90 THR A N 1
ATOM 713 C CA . THR A 1 90 ? -19.215 2.084 35.003 1.00 70.25 90 THR A CA 1
ATOM 714 C C . THR A 1 90 ? -19.626 0.856 34.184 1.00 70.25 90 THR A C 1
ATOM 716 O O . THR A 1 90 ? -18.867 0.419 33.325 1.00 70.25 90 THR A O 1
ATOM 719 N N . GLU A 1 91 ? -20.842 0.336 34.383 1.00 67.62 91 GLU A N 1
ATOM 720 C CA . GLU A 1 91 ? -21.377 -0.799 33.605 1.00 67.62 91 GLU A CA 1
ATOM 721 C C . GLU A 1 91 ? -21.515 -0.463 32.117 1.00 67.62 91 GLU A C 1
ATOM 723 O O . GLU A 1 91 ? -21.354 -1.317 31.246 1.00 67.62 91 GLU A O 1
ATOM 728 N N . LEU A 1 92 ? -21.817 0.798 31.813 1.00 63.66 92 LEU A N 1
ATOM 729 C CA . LEU A 1 92 ? -21.940 1.283 30.444 1.00 63.66 92 LEU A CA 1
ATOM 730 C C . LEU A 1 92 ? -20.595 1.390 29.741 1.00 63.66 92 LEU A C 1
ATOM 732 O O . LEU A 1 92 ? -20.517 1.119 28.546 1.00 63.66 92 LEU A O 1
ATOM 736 N N . VAL A 1 93 ? -19.544 1.745 30.478 1.00 64.75 93 VAL A N 1
ATOM 737 C CA . VAL A 1 93 ? -18.170 1.713 29.976 1.00 64.75 93 VAL A CA 1
ATOM 738 C C . VAL A 1 93 ? -17.713 0.273 29.730 1.00 64.75 93 VAL A C 1
ATOM 740 O O . VAL A 1 93 ? -17.091 0.025 28.702 1.00 64.75 93 VAL A O 1
ATOM 743 N N . GLU A 1 94 ? -18.056 -0.682 30.600 1.00 67.00 94 GLU A N 1
ATOM 744 C CA . GLU A 1 94 ? -17.718 -2.104 30.408 1.00 67.00 94 GLU A CA 1
ATOM 745 C C . GLU A 1 94 ? -18.443 -2.713 29.197 1.00 67.00 94 GLU A C 1
ATOM 747 O O . GLU A 1 94 ? -17.790 -3.224 28.288 1.00 67.00 94 GLU A O 1
ATOM 752 N N . ARG A 1 95 ? -19.773 -2.567 29.107 1.00 64.38 95 ARG A N 1
ATOM 753 C CA . ARG A 1 95 ? -20.559 -3.038 27.946 1.00 64.38 95 ARG A CA 1
ATOM 754 C C . ARG A 1 95 ? -20.190 -2.314 26.655 1.00 64.38 95 ARG A C 1
ATOM 756 O O . ARG A 1 95 ? -20.190 -2.892 25.571 1.00 64.38 95 ARG A O 1
ATOM 763 N N . GLY A 1 96 ? -19.874 -1.030 26.769 1.00 61.62 96 GLY A N 1
ATOM 764 C CA . GLY A 1 96 ? -19.322 -0.231 25.690 1.00 61.62 96 GLY A CA 1
ATOM 765 C C . GLY A 1 96 ? -17.977 -0.737 25.198 1.00 61.62 96 GLY A C 1
ATOM 766 O O . GLY A 1 96 ? -17.741 -0.754 23.995 1.00 61.62 96 GLY A O 1
ATOM 767 N N . GLY A 1 97 ? -17.121 -1.174 26.122 1.00 62.97 97 GLY A N 1
ATOM 768 C CA . GLY A 1 97 ? -15.845 -1.814 25.833 1.00 62.97 97 GLY A CA 1
ATOM 769 C C . GLY A 1 97 ? -16.009 -3.127 25.072 1.00 62.97 97 GLY A C 1
ATOM 770 O O . GLY A 1 97 ? -15.287 -3.336 24.104 1.00 62.97 97 GLY A O 1
ATOM 771 N N . GLU A 1 98 ? -16.985 -3.962 25.438 1.00 62.72 98 GLU A N 1
ATOM 772 C CA . GLU A 1 98 ? -17.307 -5.206 24.716 1.00 62.72 98 GLU A CA 1
ATOM 773 C C . GLU A 1 98 ? -17.839 -4.935 23.299 1.00 62.72 98 GLU A C 1
ATOM 775 O O . GLU A 1 98 ? -17.328 -5.491 22.331 1.00 62.72 98 GLU A O 1
ATOM 780 N N . ALA A 1 99 ? -18.793 -4.010 23.141 1.00 61.88 99 ALA A N 1
ATOM 781 C CA . ALA A 1 99 ? -19.303 -3.629 21.821 1.00 61.88 99 ALA A CA 1
ATOM 782 C C . ALA A 1 99 ? -18.222 -2.978 20.940 1.00 61.88 99 ALA A C 1
ATOM 784 O O . ALA A 1 99 ? -18.210 -3.169 19.726 1.00 61.88 99 ALA A O 1
ATOM 785 N N . LEU A 1 100 ? -17.309 -2.208 21.541 1.00 61.66 100 LEU A N 1
ATOM 786 C CA . LEU A 1 100 ? -16.156 -1.633 20.854 1.00 61.66 100 LEU A CA 1
ATOM 787 C C . LEU A 1 100 ? -15.140 -2.717 20.470 1.00 61.66 100 LEU A C 1
ATOM 789 O O . LEU A 1 100 ? -14.564 -2.618 19.391 1.00 61.66 100 LEU A O 1
ATOM 793 N N . ALA A 1 101 ? -14.932 -3.740 21.303 1.00 62.16 101 ALA A N 1
ATOM 794 C CA . ALA A 1 101 ? -14.077 -4.883 20.990 1.00 62.16 101 ALA A CA 1
ATOM 795 C C . ALA A 1 101 ? -14.600 -5.649 19.764 1.00 62.16 101 ALA A C 1
ATOM 797 O O . ALA A 1 101 ? -13.838 -5.845 18.823 1.00 62.16 101 ALA A O 1
ATOM 798 N N . ASP A 1 102 ? -15.903 -5.944 19.697 1.00 60.53 102 ASP A N 1
ATOM 799 C CA . ASP A 1 102 ? -16.536 -6.540 18.506 1.00 60.53 102 ASP A CA 1
ATOM 800 C C . ASP A 1 102 ? -16.448 -5.615 17.277 1.00 60.53 102 ASP A C 1
ATOM 802 O O . ASP A 1 102 ? -16.173 -6.056 16.162 1.00 60.53 102 ASP A O 1
ATOM 806 N N . PHE A 1 103 ? -16.624 -4.300 17.460 1.00 53.69 103 PHE A N 1
ATOM 807 C CA . PHE A 1 103 ? -16.501 -3.316 16.374 1.00 53.69 103 PHE A CA 1
ATOM 808 C C . PHE A 1 103 ? -15.069 -3.062 15.912 1.00 53.69 103 PHE A C 1
ATOM 810 O O . PHE A 1 103 ? -14.888 -2.430 14.871 1.00 53.69 103 PHE A O 1
ATOM 817 N N . THR A 1 104 ? -14.069 -3.468 16.691 1.00 55.75 104 THR A N 1
ATOM 818 C CA . THR A 1 104 ? -12.638 -3.323 16.388 1.00 55.75 104 THR A CA 1
ATOM 819 C C . THR A 1 104 ? -11.973 -4.662 16.095 1.00 55.75 104 THR A C 1
ATOM 821 O O . THR A 1 104 ? -10.766 -4.673 15.853 1.00 55.75 104 THR A O 1
ATOM 824 N N . ASP A 1 105 ? -12.756 -5.749 16.060 1.00 60.59 105 ASP A N 1
ATOM 825 C CA . ASP A 1 105 ? -12.305 -7.083 15.690 1.00 60.59 105 ASP A CA 1
ATOM 826 C C . ASP A 1 105 ? -11.594 -7.024 14.326 1.00 60.59 105 ASP A C 1
ATOM 828 O O . ASP A 1 105 ? -12.235 -6.709 13.312 1.00 60.59 105 ASP A O 1
ATOM 832 N N . PRO A 1 106 ? -10.277 -7.298 14.279 1.00 53.28 106 PRO A N 1
ATOM 833 C CA . PRO A 1 106 ? -9.504 -7.304 13.044 1.00 53.28 106 PRO A CA 1
ATOM 834 C C . PRO A 1 106 ? -10.083 -8.243 11.980 1.00 53.28 106 PRO A C 1
ATOM 836 O O . PRO A 1 106 ? -9.952 -7.954 10.790 1.00 53.28 106 PRO A O 1
ATOM 839 N N . ASP A 1 107 ? -10.766 -9.316 12.395 1.00 53.03 107 ASP A N 1
ATOM 840 C CA . ASP A 1 107 ? -11.343 -10.319 11.496 1.00 53.03 107 ASP A CA 1
ATOM 841 C C . ASP A 1 107 ? -12.638 -9.828 10.814 1.00 53.03 107 ASP A C 1
ATOM 843 O O . ASP A 1 107 ? -13.018 -10.338 9.757 1.00 53.03 107 ASP A O 1
ATOM 847 N N . HIS A 1 108 ? -13.288 -8.787 11.353 1.00 50.19 108 HIS A N 1
ATOM 848 C CA . HIS A 1 108 ? -14.513 -8.191 10.799 1.00 50.19 108 HIS A CA 1
ATOM 849 C C . HIS A 1 108 ? -14.330 -6.751 10.300 1.00 50.19 108 HIS A C 1
ATOM 851 O O . HIS A 1 108 ? -15.086 -6.292 9.436 1.00 50.19 108 HIS A O 1
ATOM 857 N N . CYS A 1 109 ? -13.340 -6.012 10.809 1.00 48.97 109 CYS A N 1
ATOM 858 C CA . CYS A 1 109 ? -13.180 -4.588 10.543 1.00 48.97 109 CYS A CA 1
ATOM 859 C C . CYS A 1 109 ? -11.715 -4.224 10.186 1.00 48.97 109 CYS A C 1
ATOM 861 O O . CYS A 1 109 ? -10.865 -3.846 10.987 1.00 48.97 109 CYS A O 1
ATOM 863 N N . GLY A 1 110 ? -11.406 -4.229 8.890 1.00 52.03 110 GLY A N 1
ATOM 864 C CA . GLY A 1 110 ? -10.061 -3.875 8.399 1.00 52.03 110 GLY A CA 1
ATOM 865 C C . GLY A 1 110 ? -9.890 -4.130 6.910 1.00 52.03 110 GLY A C 1
ATOM 866 O O . GLY A 1 110 ? -9.369 -3.281 6.195 1.00 52.03 110 GLY A O 1
ATOM 867 N N . VAL A 1 111 ? -10.522 -5.199 6.420 1.00 58.91 111 VAL A N 1
ATOM 868 C CA . VAL A 1 111 ? -10.526 -5.616 5.008 1.00 58.91 111 VAL A CA 1
ATOM 869 C C . VAL A 1 111 ? -10.860 -4.506 4.006 1.00 58.91 111 VAL A C 1
ATOM 871 O O . VAL A 1 111 ? -10.242 -4.435 2.949 1.00 58.91 111 VAL A O 1
ATOM 874 N N . ALA A 1 112 ? -11.797 -3.603 4.319 1.00 63.34 112 ALA A N 1
ATOM 875 C CA . ALA A 1 112 ? -12.136 -2.497 3.420 1.00 63.34 112 ALA A CA 1
ATOM 876 C C . ALA A 1 112 ? -11.048 -1.411 3.380 1.00 63.34 112 ALA A C 1
ATOM 878 O O . ALA A 1 112 ? -10.756 -0.876 2.314 1.00 63.34 112 ALA A O 1
ATOM 879 N N . ALA A 1 113 ? -10.437 -1.093 4.524 1.00 66.94 113 ALA A N 1
ATOM 880 C CA . ALA A 1 113 ? -9.358 -0.113 4.591 1.00 66.94 113 ALA A CA 1
ATOM 881 C C . ALA A 1 113 ? -8.090 -0.655 3.919 1.00 66.94 113 ALA A C 1
ATOM 883 O O . ALA A 1 113 ? -7.461 0.063 3.146 1.00 66.94 113 ALA A O 1
ATOM 884 N N . ASP A 1 114 ? -7.774 -1.931 4.132 1.00 68.69 114 ASP A N 1
ATOM 885 C CA . ASP A 1 114 ? -6.640 -2.596 3.492 1.00 68.69 114 ASP A CA 1
ATOM 886 C C . ASP A 1 114 ? -6.825 -2.694 1.976 1.00 68.69 114 ASP A C 1
ATOM 888 O O . ASP A 1 114 ? -5.902 -2.381 1.225 1.00 68.69 114 ASP A O 1
ATOM 892 N N . ALA A 1 115 ? -8.036 -3.019 1.507 1.00 67.69 115 ALA A N 1
ATOM 893 C CA . ALA A 1 115 ? -8.365 -2.994 0.083 1.00 67.69 115 ALA A CA 1
ATOM 894 C C . ALA A 1 115 ? -8.245 -1.582 -0.517 1.00 67.69 115 ALA A C 1
ATOM 896 O O . ALA A 1 115 ? -7.715 -1.421 -1.615 1.00 67.69 115 ALA A O 1
ATOM 897 N N . ILE A 1 116 ? -8.681 -0.543 0.207 1.00 72.56 116 ILE A N 1
ATOM 898 C CA . ILE A 1 116 ? -8.522 0.856 -0.221 1.00 72.56 116 ILE A CA 1
ATOM 899 C C . ILE A 1 116 ? -7.040 1.234 -0.289 1.00 72.56 116 ILE A C 1
ATOM 901 O O . ILE A 1 116 ? -6.606 1.844 -1.262 1.00 72.56 116 ILE A O 1
ATOM 905 N N . LEU A 1 117 ? -6.242 0.868 0.714 1.00 74.94 117 LEU A N 1
ATOM 906 C CA . LEU A 1 117 ? -4.807 1.142 0.723 1.00 74.94 117 LEU A CA 1
ATOM 907 C C . LEU A 1 117 ? -4.082 0.403 -0.403 1.00 74.94 117 LEU A C 1
ATOM 909 O O . LEU A 1 117 ? -3.210 0.987 -1.050 1.00 74.94 117 LEU A O 1
ATOM 913 N N . ALA A 1 118 ? -4.454 -0.848 -0.665 1.00 75.00 118 ALA A N 1
ATOM 914 C CA . ALA A 1 118 ? -3.953 -1.629 -1.785 1.00 75.00 118 ALA A CA 1
ATOM 915 C C . ALA A 1 118 ? -4.289 -0.971 -3.132 1.00 75.00 118 ALA A C 1
ATOM 917 O O . ALA A 1 118 ? -3.409 -0.831 -3.980 1.00 75.00 118 ALA A O 1
ATOM 918 N N . GLU A 1 119 ? -5.518 -0.478 -3.298 1.00 78.25 119 GLU A N 1
ATOM 919 C CA . GLU A 1 119 ? -5.943 0.247 -4.497 1.00 78.25 119 GLU A CA 1
ATOM 920 C C . GLU A 1 119 ? -5.206 1.585 -4.658 1.00 78.25 119 GLU A C 1
ATOM 922 O O . GLU A 1 119 ? -4.722 1.889 -5.744 1.00 78.25 119 GLU A O 1
ATOM 927 N N . VAL A 1 120 ? -5.025 2.367 -3.589 1.00 79.00 120 VAL A N 1
ATOM 928 C CA . VAL A 1 120 ? -4.251 3.623 -3.643 1.00 79.00 120 VAL A CA 1
ATOM 929 C C . VAL A 1 120 ? -2.797 3.355 -4.043 1.00 79.00 120 VAL A C 1
ATOM 931 O O . VAL A 1 120 ? -2.224 4.101 -4.840 1.00 79.00 120 VAL A O 1
ATOM 934 N N . ARG A 1 121 ? -2.188 2.281 -3.521 1.00 80.00 121 ARG A N 1
ATOM 935 C CA . ARG A 1 121 ? -0.840 1.857 -3.930 1.00 80.00 121 ARG A CA 1
ATOM 936 C C . ARG A 1 121 ? -0.825 1.464 -5.408 1.00 80.00 121 ARG A C 1
ATOM 938 O O . ARG A 1 121 ? 0.055 1.925 -6.130 1.00 80.00 121 ARG A O 1
ATOM 945 N N . ALA A 1 122 ? -1.807 0.684 -5.863 1.00 77.12 122 ALA A N 1
ATOM 946 C CA . ALA A 1 122 ? -1.933 0.288 -7.263 1.00 77.12 122 ALA A CA 1
ATOM 947 C C . ALA A 1 122 ? -2.069 1.504 -8.195 1.00 77.12 122 ALA A C 1
ATOM 949 O O . ALA A 1 122 ? -1.361 1.581 -9.192 1.00 77.12 122 ALA A O 1
ATOM 950 N N . GLN A 1 123 ? -2.868 2.508 -7.826 1.00 78.38 123 GLN A N 1
ATOM 951 C CA . GLN A 1 123 ? -3.010 3.752 -8.594 1.00 78.38 123 GLN A CA 1
ATOM 952 C C . GLN A 1 123 ? -1.694 4.528 -8.711 1.00 78.38 123 GLN A C 1
ATOM 954 O O . GLN A 1 123 ? -1.368 5.043 -9.780 1.00 78.38 123 GLN A O 1
ATOM 959 N N . GLY A 1 124 ? -0.904 4.598 -7.635 1.00 78.38 124 GLY A N 1
ATOM 960 C CA . GLY A 1 124 ? 0.427 5.208 -7.685 1.00 78.38 124 GLY A CA 1
ATOM 961 C C . GLY A 1 124 ? 1.368 4.487 -8.657 1.00 78.38 124 GLY A C 1
ATOM 962 O O . GLY A 1 124 ? 2.125 5.132 -9.385 1.00 78.38 124 GLY A O 1
ATOM 963 N N . VAL A 1 125 ? 1.286 3.155 -8.713 1.00 79.56 125 VAL A N 1
ATOM 964 C CA . VAL A 1 125 ? 2.055 2.333 -9.655 1.00 79.56 125 VAL A CA 1
ATOM 965 C C . VAL A 1 125 ? 1.544 2.505 -11.093 1.00 79.56 125 VAL A C 1
ATOM 967 O O . VAL A 1 125 ? 2.365 2.661 -11.995 1.00 79.56 125 VAL A O 1
ATOM 970 N N . ASP A 1 126 ? 0.231 2.597 -11.315 1.00 76.62 126 ASP A N 1
ATOM 971 C CA . ASP A 1 126 ? -0.359 2.862 -12.638 1.00 76.62 126 ASP A CA 1
ATOM 972 C C . ASP A 1 126 ? 0.087 4.221 -13.207 1.00 76.62 126 ASP A C 1
ATOM 974 O O . ASP A 1 126 ? 0.347 4.361 -14.408 1.00 76.62 126 ASP A O 1
ATOM 978 N N . MET A 1 127 ? 0.210 5.243 -12.351 1.00 78.56 127 MET A N 1
ATOM 979 C CA . MET A 1 127 ? 0.737 6.552 -12.754 1.00 78.56 127 MET A CA 1
ATOM 980 C C . MET A 1 127 ? 2.193 6.447 -13.225 1.00 78.56 127 MET A C 1
ATOM 982 O O . MET A 1 127 ? 2.560 7.049 -14.237 1.00 78.56 127 MET A O 1
ATOM 986 N N . PHE A 1 128 ? 3.018 5.663 -12.526 1.00 82.38 128 PHE A N 1
ATOM 987 C CA . PHE A 1 128 ? 4.393 5.395 -12.944 1.00 82.38 128 PHE A CA 1
ATOM 988 C C . PHE A 1 128 ? 4.440 4.595 -14.252 1.00 82.38 128 PHE A C 1
ATOM 990 O O . PHE A 1 128 ? 5.157 4.987 -15.171 1.00 82.38 128 PHE A O 1
ATOM 997 N N . ALA A 1 129 ? 3.626 3.545 -14.385 1.00 79.94 129 ALA A N 1
ATOM 998 C CA . ALA A 1 129 ? 3.527 2.749 -15.606 1.00 79.94 129 ALA A CA 1
ATOM 999 C C . ALA A 1 129 ? 3.158 3.614 -16.822 1.00 79.94 129 ALA A C 1
ATOM 1001 O O . ALA A 1 129 ? 3.784 3.534 -17.882 1.00 79.94 129 ALA A O 1
ATOM 1002 N N . SER A 1 130 ? 2.187 4.514 -16.642 1.00 80.25 130 SER A N 1
ATOM 1003 C CA . SER A 1 130 ? 1.773 5.485 -17.658 1.00 80.25 130 SER A CA 1
ATOM 1004 C C . SER A 1 130 ? 2.929 6.399 -18.063 1.00 80.25 130 SER A C 1
ATOM 1006 O O . SER A 1 130 ? 3.199 6.562 -19.254 1.00 80.25 130 SER A O 1
ATOM 1008 N N . LYS A 1 131 ? 3.672 6.928 -17.083 1.00 83.69 131 LYS A N 1
ATOM 1009 C CA . LYS A 1 131 ? 4.853 7.758 -17.336 1.00 83.69 131 LYS A CA 1
ATOM 1010 C C . LYS A 1 131 ? 5.935 6.996 -18.103 1.00 83.69 131 LYS A C 1
ATOM 1012 O O . LYS A 1 131 ? 6.469 7.518 -19.076 1.00 83.69 131 LYS A O 1
ATOM 1017 N N . CYS A 1 132 ? 6.222 5.752 -17.730 1.00 80.69 132 CYS A N 1
ATOM 1018 C CA . CYS A 1 132 ? 7.176 4.900 -18.440 1.00 80.69 132 CYS A CA 1
ATOM 1019 C C . CYS A 1 132 ? 6.787 4.690 -19.911 1.00 80.69 132 CYS A C 1
ATOM 1021 O O . CYS A 1 132 ? 7.626 4.810 -20.803 1.00 80.69 132 CYS A O 1
ATOM 1023 N N . LYS A 1 133 ? 5.502 4.456 -20.194 1.00 88.00 133 LYS A N 1
ATOM 1024 C CA . LYS A 1 133 ? 4.993 4.312 -21.569 1.00 88.00 133 LYS A CA 1
ATOM 1025 C C . LYS A 1 133 ? 5.116 5.606 -22.378 1.00 88.00 133 LYS A C 1
ATOM 1027 O O . LYS A 1 133 ? 5.371 5.548 -23.581 1.00 88.00 133 LYS A O 1
ATOM 1032 N N . GLU A 1 134 ? 4.938 6.768 -21.752 1.00 88.88 134 GLU A N 1
ATOM 1033 C CA . GLU A 1 134 ? 5.184 8.067 -22.392 1.00 88.88 134 GLU A CA 1
ATOM 1034 C C . GLU A 1 134 ? 6.668 8.273 -22.716 1.00 88.88 134 GLU A C 1
ATOM 1036 O O . GLU A 1 134 ? 7.005 8.600 -23.853 1.00 88.88 134 GLU A O 1
ATOM 1041 N N . GLU A 1 135 ? 7.557 8.024 -21.753 1.00 85.00 135 GLU A N 1
ATOM 1042 C CA . GLU A 1 135 ? 9.007 8.161 -21.943 1.00 85.00 135 GLU A CA 1
ATOM 1043 C C . GLU A 1 135 ? 9.540 7.195 -23.009 1.00 85.00 135 GLU A C 1
ATOM 1045 O O . GLU A 1 135 ? 10.375 7.574 -23.831 1.00 85.00 135 GLU A O 1
ATOM 1050 N N . SER A 1 136 ? 8.997 5.975 -23.078 1.00 90.69 136 SER A N 1
ATOM 1051 C CA . SER A 1 136 ? 9.313 5.011 -24.136 1.00 90.69 136 SER A CA 1
ATOM 1052 C C . SER A 1 136 ? 9.040 5.589 -25.531 1.00 90.69 136 SER A C 1
ATOM 1054 O O . SER A 1 136 ? 9.913 5.565 -26.402 1.00 90.69 136 SER A O 1
ATOM 1056 N N . LYS A 1 137 ? 7.866 6.202 -25.744 1.00 91.94 137 LYS A N 1
ATOM 1057 C CA . LYS A 1 137 ? 7.498 6.818 -27.035 1.00 91.94 137 LYS A CA 1
ATOM 1058 C C . LYS A 1 137 ? 8.434 7.961 -27.429 1.00 91.94 137 LYS A C 1
ATOM 1060 O O . LYS A 1 137 ? 8.700 8.144 -28.616 1.00 91.94 137 LYS A O 1
ATOM 1065 N N . CYS A 1 138 ? 8.915 8.719 -26.448 1.00 87.00 138 CYS A N 1
ATOM 1066 C CA . CYS A 1 138 ? 9.775 9.882 -26.654 1.00 87.00 138 CYS A CA 1
ATOM 1067 C C . CYS A 1 138 ? 11.271 9.534 -26.736 1.00 87.00 138 CYS A C 1
ATOM 1069 O O . CYS A 1 138 ? 12.083 10.399 -27.067 1.00 87.00 138 CYS A O 1
ATOM 1071 N N . ALA A 1 139 ? 11.659 8.288 -26.453 1.00 87.56 139 ALA A N 1
ATOM 1072 C CA . ALA A 1 139 ? 13.057 7.889 -26.397 1.00 87.56 139 ALA A CA 1
ATOM 1073 C C . ALA A 1 139 ? 13.737 7.884 -27.781 1.00 87.56 139 ALA A C 1
ATOM 1075 O O . ALA A 1 139 ? 13.268 7.278 -28.754 1.00 87.56 139 ALA A O 1
ATOM 1076 N N . HIS A 1 140 ? 14.907 8.528 -27.837 1.00 84.06 140 HIS A N 1
ATOM 1077 C CA . HIS A 1 140 ? 15.712 8.671 -29.052 1.00 84.06 140 HIS A CA 1
ATOM 1078 C C . HIS A 1 140 ? 16.475 7.398 -29.453 1.00 84.06 140 HIS A C 1
ATOM 1080 O O . HIS A 1 140 ? 16.747 7.215 -30.638 1.00 84.06 140 HIS A O 1
ATOM 1086 N N . SER A 1 141 ? 16.805 6.515 -28.505 1.00 93.44 141 SER A N 1
ATOM 1087 C CA . SER A 1 141 ? 17.435 5.216 -28.777 1.00 93.44 141 SER A CA 1
ATOM 1088 C C . SER A 1 141 ? 16.451 4.065 -28.560 1.00 93.44 141 SER A C 1
ATOM 1090 O O . SER A 1 141 ? 15.548 4.158 -27.726 1.00 93.44 141 SER A O 1
ATOM 1092 N N . SER A 1 142 ? 16.637 2.973 -29.309 1.00 86.44 142 SER A N 1
ATOM 1093 C CA . SER A 1 142 ? 15.876 1.727 -29.132 1.00 86.44 142 SER A CA 1
ATOM 1094 C C . SER A 1 142 ? 16.034 1.175 -27.722 1.00 86.44 142 SER A C 1
ATOM 1096 O O . SER A 1 142 ? 15.048 0.859 -27.077 1.00 86.44 142 SER A O 1
ATOM 1098 N N . ASP A 1 143 ? 17.257 1.164 -27.204 1.00 86.94 143 ASP A N 1
ATOM 1099 C CA . ASP A 1 143 ? 17.547 0.539 -25.915 1.00 86.94 143 ASP A CA 1
ATOM 1100 C C . ASP A 1 143 ? 16.868 1.296 -24.764 1.00 86.94 143 ASP A C 1
ATOM 1102 O O . ASP A 1 143 ? 16.324 0.691 -23.840 1.00 86.94 143 ASP A O 1
ATOM 1106 N N . CYS A 1 144 ? 16.830 2.634 -24.832 1.00 78.00 144 CYS A N 1
ATOM 1107 C CA . CYS A 1 144 ? 16.090 3.435 -23.859 1.00 78.00 144 CYS A CA 1
ATOM 1108 C C . CYS A 1 144 ? 14.576 3.272 -24.023 1.00 78.00 144 CYS A C 1
ATOM 1110 O O . CYS A 1 144 ? 13.868 3.210 -23.020 1.00 78.00 144 CYS A O 1
ATOM 1112 N N . ARG A 1 145 ? 14.075 3.186 -25.263 1.00 90.88 145 ARG A N 1
ATOM 1113 C CA . ARG A 1 145 ? 12.655 2.932 -25.540 1.00 90.88 145 ARG A CA 1
ATOM 1114 C C . ARG A 1 145 ? 12.202 1.614 -24.928 1.00 90.88 145 ARG A C 1
ATOM 1116 O O . ARG A 1 145 ? 11.189 1.598 -24.229 1.00 90.88 145 ARG A O 1
ATOM 1123 N N . ASP A 1 146 ? 12.951 0.549 -25.178 1.00 87.12 146 ASP A N 1
ATOM 1124 C CA . ASP A 1 146 ? 12.614 -0.804 -24.750 1.00 87.12 146 ASP A CA 1
ATOM 1125 C C . ASP A 1 146 ? 12.706 -0.922 -23.224 1.00 87.12 146 ASP A C 1
ATOM 1127 O O . ASP A 1 146 ? 11.812 -1.477 -22.592 1.00 87.12 146 ASP A O 1
ATOM 1131 N N . SER A 1 147 ? 13.718 -0.307 -22.604 1.00 84.12 147 SER A N 1
ATOM 1132 C CA . SER A 1 147 ? 13.853 -0.254 -21.141 1.00 84.12 147 SER A CA 1
ATOM 1133 C C . SER A 1 147 ? 12.668 0.447 -20.462 1.00 84.12 147 SER A C 1
ATOM 1135 O O . SER A 1 147 ? 12.084 -0.077 -19.506 1.00 84.12 147 SER A O 1
ATOM 1137 N N . TRP A 1 148 ? 12.256 1.608 -20.984 1.00 86.62 148 TRP A N 1
ATOM 1138 C CA . TRP A 1 148 ? 11.078 2.316 -20.484 1.00 86.62 148 TRP A CA 1
ATOM 1139 C C . TRP A 1 148 ? 9.791 1.525 -20.705 1.00 86.62 148 TRP A C 1
ATOM 1141 O O . TRP A 1 148 ? 8.941 1.485 -19.819 1.00 86.62 148 TRP A O 1
ATOM 1151 N N . TRP A 1 149 ? 9.661 0.861 -21.854 1.00 87.31 149 TRP A N 1
ATOM 1152 C CA . TRP A 1 149 ? 8.507 0.021 -22.159 1.00 87.31 149 TRP A CA 1
ATOM 1153 C C . TRP A 1 149 ? 8.367 -1.130 -21.157 1.00 87.31 149 TRP A C 1
ATOM 1155 O O . TRP A 1 149 ? 7.336 -1.255 -20.502 1.00 87.31 149 TRP A O 1
ATOM 1165 N N . VAL A 1 150 ? 9.435 -1.912 -20.971 1.00 85.12 150 VAL A N 1
ATOM 1166 C CA . VAL A 1 150 ? 9.468 -3.052 -20.041 1.00 85.12 150 VAL A CA 1
ATOM 1167 C C . VAL A 1 150 ? 9.190 -2.609 -18.605 1.00 85.12 150 VAL A C 1
ATOM 1169 O O . VAL A 1 150 ? 8.457 -3.274 -17.878 1.00 85.12 150 VAL A O 1
ATOM 1172 N N . SER A 1 151 ? 9.730 -1.459 -18.194 1.00 80.75 151 SER A N 1
ATOM 1173 C CA . SER A 1 151 ? 9.463 -0.897 -16.866 1.00 80.75 151 SER A CA 1
ATOM 1174 C C . SER A 1 151 ? 7.982 -0.559 -16.661 1.00 80.75 151 SER A C 1
ATOM 1176 O O . SER A 1 151 ? 7.465 -0.754 -15.563 1.00 80.75 151 SER A O 1
ATOM 1178 N N . GLY A 1 152 ? 7.301 -0.086 -17.710 1.00 80.62 152 GLY A N 1
ATOM 1179 C CA . GLY A 1 152 ? 5.863 0.179 -17.688 1.00 80.62 152 GLY A CA 1
ATOM 1180 C C . GLY A 1 152 ? 5.027 -1.094 -17.559 1.00 80.62 152 GLY A C 1
ATOM 1181 O O . GLY A 1 152 ? 4.160 -1.152 -16.695 1.00 80.62 152 GLY A O 1
ATOM 1182 N N . GLU A 1 153 ? 5.329 -2.127 -18.348 1.0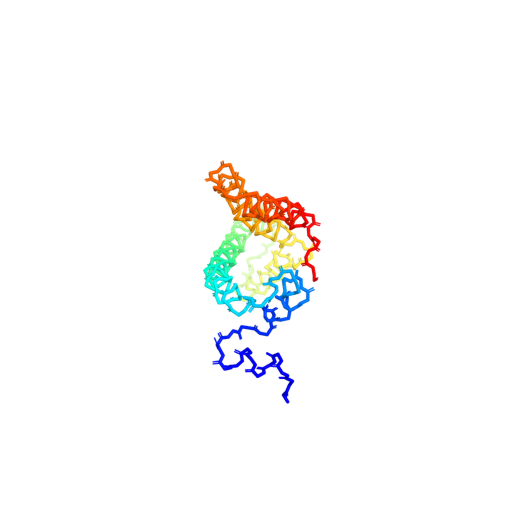0 88.12 153 GLU A N 1
ATOM 1183 C CA . GLU A 1 153 ? 4.611 -3.414 -18.300 1.00 88.12 153 GLU A CA 1
ATOM 1184 C C . GLU A 1 153 ? 4.766 -4.102 -16.931 1.00 88.12 153 GLU A C 1
ATOM 1186 O O . GLU A 1 153 ? 3.786 -4.532 -16.324 1.00 88.12 153 GLU A O 1
ATOM 1191 N N . ASN A 1 154 ? 5.986 -4.121 -16.382 1.00 80.12 154 ASN A N 1
ATOM 1192 C CA . ASN A 1 154 ? 6.243 -4.676 -15.049 1.00 80.12 154 ASN A CA 1
ATOM 1193 C C . ASN A 1 154 ? 5.524 -3.888 -13.942 1.00 80.12 154 ASN A C 1
ATOM 1195 O O . ASN A 1 154 ? 5.171 -4.443 -12.898 1.00 80.12 154 ASN A O 1
ATOM 1199 N N . ALA A 1 155 ? 5.349 -2.577 -14.131 1.00 79.38 155 ALA A N 1
ATOM 1200 C CA . ALA A 1 155 ? 4.599 -1.746 -13.203 1.00 79.38 155 ALA A CA 1
ATOM 1201 C C . ALA A 1 155 ? 3.094 -2.054 -13.272 1.00 79.38 155 ALA A C 1
ATOM 1203 O O . ALA A 1 155 ? 2.487 -2.211 -12.215 1.00 79.38 155 ALA A O 1
ATOM 1204 N N . ASP A 1 156 ? 2.506 -2.236 -14.460 1.00 84.38 156 ASP A N 1
ATOM 1205 C CA . ASP A 1 156 ? 1.096 -2.646 -14.581 1.00 84.38 156 ASP A CA 1
ATOM 1206 C C . ASP A 1 156 ? 0.832 -3.989 -13.880 1.00 84.38 156 ASP A C 1
ATOM 1208 O O . ASP A 1 156 ? -0.147 -4.139 -13.145 1.00 84.38 156 ASP A O 1
ATOM 1212 N N . GLU A 1 157 ? 1.721 -4.970 -14.073 1.00 84.19 157 GLU A N 1
ATOM 1213 C CA . GLU A 1 157 ? 1.593 -6.282 -13.436 1.00 84.19 157 GLU A CA 1
ATOM 1214 C C . GLU A 1 157 ? 1.663 -6.165 -11.907 1.00 84.19 157 GLU A C 1
ATOM 1216 O O . GLU A 1 157 ? 0.841 -6.737 -11.188 1.00 84.19 157 GLU A O 1
ATOM 1221 N N . PHE A 1 158 ? 2.590 -5.351 -11.397 1.00 78.44 158 PHE A N 1
ATOM 1222 C CA . PHE A 1 158 ? 2.711 -5.103 -9.964 1.00 78.44 158 PHE A CA 1
ATOM 1223 C C . PHE A 1 158 ? 1.481 -4.380 -9.389 1.00 78.44 158 PHE A C 1
ATOM 1225 O O . PHE A 1 158 ? 1.008 -4.730 -8.307 1.00 78.44 158 PHE A O 1
ATOM 1232 N N . ALA A 1 159 ? 0.906 -3.418 -10.116 1.00 77.88 159 ALA A N 1
ATOM 1233 C CA . ALA A 1 159 ? -0.339 -2.764 -9.719 1.00 77.88 159 ALA A CA 1
ATOM 1234 C C . ALA A 1 159 ? -1.510 -3.761 -9.643 1.00 77.88 159 ALA A C 1
ATOM 1236 O O . ALA A 1 159 ? -2.314 -3.710 -8.710 1.00 77.88 159 ALA A 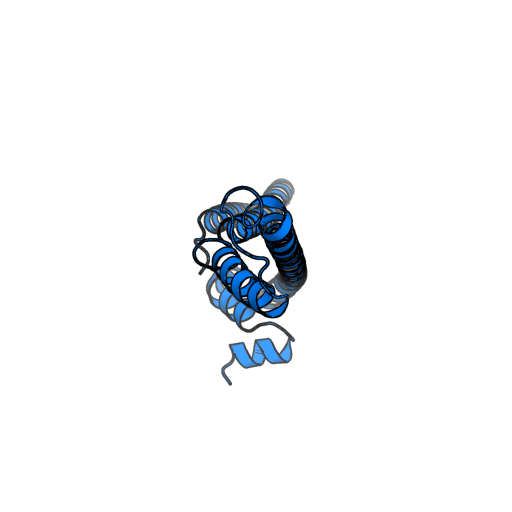O 1
ATOM 1237 N N . ALA A 1 160 ? -1.595 -4.706 -10.583 1.00 83.31 160 ALA A N 1
ATOM 1238 C CA . ALA A 1 160 ? -2.598 -5.769 -10.553 1.00 83.31 160 ALA A CA 1
ATOM 1239 C C . ALA A 1 160 ? -2.418 -6.715 -9.351 1.00 83.31 160 ALA A C 1
ATOM 1241 O O . ALA A 1 160 ? -3.405 -7.082 -8.711 1.00 83.31 160 ALA A O 1
ATOM 1242 N N . GLN A 1 161 ? -1.177 -7.063 -9.002 1.00 82.88 161 GLN A N 1
ATOM 1243 C CA . GLN A 1 161 ? -0.870 -7.894 -7.831 1.00 82.88 161 GLN A CA 1
ATOM 1244 C C . GLN A 1 161 ? -1.263 -7.208 -6.517 1.00 82.88 161 GLN A C 1
ATOM 1246 O O . GLN A 1 161 ? -1.849 -7.851 -5.645 1.00 82.88 161 GLN A O 1
ATOM 1251 N N . LEU A 1 162 ? -1.014 -5.898 -6.391 1.00 79.19 162 LEU A N 1
ATOM 1252 C CA . LEU A 1 162 ? -1.426 -5.118 -5.219 1.00 79.19 162 LEU A CA 1
ATOM 1253 C C . LEU A 1 162 ? -2.943 -5.193 -5.000 1.00 79.19 162 LEU A C 1
ATOM 1255 O O . LEU A 1 162 ? -3.381 -5.453 -3.884 1.00 79.19 162 LEU A O 1
ATOM 1259 N N . ARG A 1 163 ? -3.745 -5.071 -6.065 1.00 81.38 163 ARG A N 1
ATOM 1260 C CA . ARG A 1 163 ? -5.216 -5.185 -5.999 1.00 81.38 163 ARG A CA 1
ATOM 1261 C C . ARG A 1 163 ? -5.714 -6.568 -5.586 1.00 81.38 163 ARG A C 1
ATOM 1263 O O . ARG A 1 163 ? -6.790 -6.682 -5.011 1.00 81.38 163 ARG A O 1
ATOM 1270 N N . GLN A 1 164 ? -4.948 -7.612 -5.889 1.00 79.81 164 GLN A N 1
ATOM 1271 C CA . GLN A 1 164 ? -5.271 -8.994 -5.524 1.00 79.81 164 GLN A CA 1
ATOM 1272 C C . GLN A 1 164 ? -4.788 -9.361 -4.109 1.00 79.81 164 GLN A C 1
ATOM 1274 O O . GLN A 1 164 ? -5.002 -10.488 -3.672 1.00 79.81 164 GLN A O 1
ATOM 1279 N N . GLY A 1 165 ? -4.139 -8.432 -3.392 1.00 66.56 165 GLY A N 1
ATOM 1280 C CA . GLY A 1 165 ? -3.535 -8.688 -2.081 1.00 66.56 165 GLY A CA 1
ATOM 1281 C C . GLY A 1 165 ? -2.248 -9.521 -2.144 1.00 66.56 165 GLY A C 1
ATOM 1282 O O . GLY A 1 165 ? -1.806 -10.038 -1.126 1.00 66.56 165 GLY A O 1
ATOM 1283 N N . GLY A 1 166 ? -1.644 -9.667 -3.328 1.00 48.16 166 GLY A N 1
ATOM 1284 C CA . GLY A 1 166 ? -0.544 -10.599 -3.604 1.00 48.16 166 GLY A CA 1
ATOM 1285 C C . GLY A 1 166 ? 0.868 -10.103 -3.280 1.00 48.16 166 GLY A C 1
ATOM 1286 O O . GLY A 1 166 ? 1.827 -10.732 -3.714 1.00 48.16 166 GLY A O 1
ATOM 1287 N N . ALA A 1 167 ? 1.027 -8.995 -2.555 1.00 42.84 167 ALA A N 1
ATOM 1288 C CA . ALA A 1 167 ? 2.339 -8.534 -2.102 1.00 42.84 167 ALA A CA 1
ATOM 1289 C C . ALA A 1 167 ? 2.513 -8.875 -0.616 1.00 42.84 167 ALA A C 1
ATOM 1291 O O . ALA A 1 167 ? 2.146 -8.077 0.248 1.00 42.84 167 ALA A O 1
ATOM 1292 N N . ALA A 1 168 ? 3.037 -10.073 -0.353 1.00 37.56 168 ALA A N 1
ATOM 1293 C CA . ALA A 1 168 ? 3.574 -10.490 0.940 1.00 37.56 168 ALA A CA 1
ATOM 1294 C C . ALA A 1 168 ? 5.101 -10.571 0.847 1.00 37.56 168 ALA A C 1
ATOM 1296 O O . ALA A 1 168 ? 5.589 -11.095 -0.181 1.00 37.56 168 ALA A O 1
#

Sequence (168 aa):
MNEREQLAKDNGMTIEFVNWFFDNKKDGCGNVWFMMMAAMWEGWKVQEAKCAALAAEVQAVRWACGQVYMKGYNHGHLNTVDGLDYASETELVERGGEALADFTDPDHCGVAADAILAEVRAQGVDMFASKCKEESKCAHSSDCRDSWWVSGENADEFAAQLRQGGAA